Protein AF-A0A1Y4WNM0-F1 (afdb_monomer_lite)

Radius of gyration: 19.03 Å; chains: 1; bounding box: 35×31×51 Å

Foldseek 3Di:
DKDKDQDPCPDPDDPDDPVCCVVQVCPPARIWMWDDDVVDIDIHGPDDDPVRVVVVVVVVVVVLVVVLVVQQVQLVVDDDADPDDQPCVPPDPVSVVVSVVVRGDSRSNSVVVVVVVVVVPD

Sequence (122 aa):
MQFVIYPDLDKPGLTLSPLIKVLSGLVGSEKLICDVQKGCVLLSRDKLSVKEALQMIDLFQEKIDSMMLQLVDASNEIVNTVDVPDPLDHVDRDVLDDLLGCGASPDGLRLLLAMEDEEIEE

pLDDT: mean 84.49, std 13.13, range [36.84, 97.12]

Structure (mmCIF, N/CA/C/O backbone):
data_AF-A0A1Y4WNM0-F1
#
_entry.id   AF-A0A1Y4WNM0-F1
#
loop_
_atom_site.group_PDB
_atom_site.id
_atom_site.type_symbol
_atom_site.label_atom_id
_atom_site.label_alt_id
_atom_site.label_comp_id
_atom_site.label_asym_id
_atom_site.label_entity_id
_atom_site.label_seq_id
_atom_site.pdbx_PDB_ins_code
_atom_site.Cartn_x
_atom_site.Cartn_y
_atom_site.Cartn_z
_atom_site.occupancy
_atom_site.B_iso_or_equiv
_atom_site.auth_seq_id
_atom_site.aut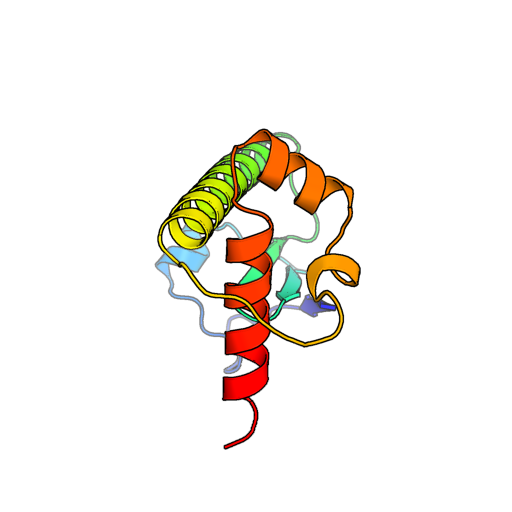h_comp_id
_atom_site.auth_asym_id
_atom_site.auth_atom_id
_atom_site.pdbx_PDB_model_num
ATOM 1 N N . MET A 1 1 ? -4.340 -11.293 4.229 1.00 81.75 1 MET A N 1
ATOM 2 C CA . MET A 1 1 ? -5.122 -12.172 5.139 1.00 81.75 1 MET A CA 1
ATOM 3 C C . MET A 1 1 ? -5.607 -11.356 6.326 1.00 81.75 1 MET A C 1
ATOM 5 O O . MET A 1 1 ? -4.823 -10.568 6.834 1.00 81.75 1 MET A O 1
ATOM 9 N N . GLN A 1 2 ? -6.854 -11.536 6.768 1.00 82.88 2 GLN A N 1
ATOM 10 C CA . GLN A 1 2 ? -7.412 -10.808 7.914 1.00 82.88 2 GLN A CA 1
ATOM 11 C C . GLN A 1 2 ? -7.557 -11.723 9.132 1.00 82.88 2 GLN A C 1
ATOM 13 O O . GLN A 1 2 ? -8.062 -12.841 9.025 1.00 82.88 2 GLN A O 1
ATOM 18 N N . PHE A 1 3 ? -7.163 -11.217 10.296 1.00 80.44 3 PHE A N 1
ATOM 19 C CA . PHE A 1 3 ? -7.274 -11.890 11.581 1.00 80.44 3 PHE A CA 1
ATOM 20 C C . PHE A 1 3 ? -8.020 -11.007 12.577 1.00 80.44 3 PHE A C 1
ATOM 22 O O . PHE A 1 3 ? -7.838 -9.791 12.628 1.00 80.44 3 PHE A O 1
ATOM 29 N N . VAL A 1 4 ? -8.834 -11.638 13.417 1.00 78.69 4 VAL A N 1
ATOM 30 C CA . VAL A 1 4 ? -9.426 -10.987 14.584 1.00 78.69 4 VAL A CA 1
ATOM 31 C C . VAL A 1 4 ? -8.556 -11.302 15.790 1.00 78.69 4 VAL A C 1
ATOM 33 O O . VAL A 1 4 ? -8.358 -12.469 16.125 1.00 78.69 4 VAL A O 1
ATOM 36 N N . ILE A 1 5 ? -8.067 -10.261 16.456 1.00 75.50 5 ILE A N 1
ATOM 37 C CA . ILE A 1 5 ? -7.266 -10.384 17.670 1.00 75.50 5 ILE A CA 1
ATOM 38 C C . ILE A 1 5 ? -8.109 -9.890 18.842 1.00 75.50 5 ILE A C 1
ATOM 40 O O . ILE A 1 5 ? -8.629 -8.778 18.819 1.00 75.50 5 ILE A O 1
ATOM 44 N N . TYR A 1 6 ? -8.225 -10.714 19.877 1.00 69.31 6 TYR A N 1
ATOM 45 C CA . TYR A 1 6 ? -8.755 -10.311 21.178 1.00 69.31 6 TYR A CA 1
ATOM 46 C C . TYR A 1 6 ? -7.551 -10.014 22.067 1.00 69.31 6 TYR A C 1
ATOM 48 O O . TYR A 1 6 ? -6.910 -10.955 22.547 1.00 69.31 6 TYR A O 1
ATOM 56 N N . PRO A 1 7 ? -7.138 -8.742 22.181 1.00 64.81 7 PRO A N 1
ATOM 57 C CA . PRO A 1 7 ? -5.851 -8.422 22.761 1.00 64.81 7 PRO A CA 1
ATOM 58 C C . PRO A 1 7 ? -5.878 -8.640 24.275 1.00 64.81 7 PRO A C 1
ATOM 60 O O . PRO A 1 7 ? -6.535 -7.919 25.018 1.00 64.81 7 PRO A O 1
ATOM 63 N N . ASP A 1 8 ? -5.093 -9.604 24.737 1.00 65.06 8 ASP A N 1
ATOM 64 C CA . ASP A 1 8 ? -4.592 -9.616 26.106 1.00 65.06 8 ASP A CA 1
ATOM 65 C C . ASP A 1 8 ? -3.231 -8.906 26.075 1.00 65.06 8 ASP A C 1
ATOM 67 O O . ASP A 1 8 ? -2.196 -9.535 25.850 1.00 65.06 8 ASP A O 1
ATOM 71 N N . LEU A 1 9 ? -3.241 -7.567 26.173 1.00 56.09 9 LEU A N 1
ATOM 72 C CA . LEU A 1 9 ? -2.044 -6.714 26.024 1.00 56.09 9 LEU A CA 1
ATOM 73 C C . LEU A 1 9 ? -0.963 -6.970 27.092 1.00 56.09 9 LEU A C 1
ATOM 75 O O . LEU A 1 9 ? 0.124 -6.388 26.978 1.00 56.09 9 LEU A O 1
ATOM 79 N N . ASP A 1 10 ? -1.268 -7.824 28.074 1.00 55.09 10 ASP A N 1
ATOM 80 C CA . ASP A 1 10 ? -0.405 -8.260 29.171 1.00 55.09 10 ASP A CA 1
ATOM 81 C C . ASP A 1 10 ? 0.164 -9.681 28.965 1.00 55.09 10 ASP A C 1
ATOM 83 O O . ASP A 1 10 ? 1.041 -10.110 29.720 1.00 55.09 10 ASP A O 1
ATOM 87 N N . LYS A 1 11 ? -0.263 -10.417 27.922 1.00 59.19 11 LYS A N 1
ATOM 88 C CA . LYS A 1 11 ? 0.336 -11.708 27.543 1.00 59.19 11 LYS A CA 1
ATOM 89 C C . LYS A 1 11 ? 1.499 -11.542 26.554 1.00 59.19 11 LYS A C 1
ATOM 91 O O . LYS A 1 11 ? 1.424 -10.735 25.625 1.00 59.19 11 LYS A O 1
ATOM 96 N N . PRO A 1 12 ? 2.569 -12.347 26.687 1.00 49.78 12 PRO A N 1
ATOM 97 C CA . PRO A 1 12 ? 3.694 -12.323 25.760 1.00 49.78 12 PRO A CA 1
ATOM 98 C C . PRO A 1 12 ? 3.265 -12.923 24.413 1.00 49.78 12 PRO A C 1
ATOM 100 O O . PRO A 1 12 ? 3.044 -14.125 24.301 1.00 49.78 12 PRO A O 1
ATOM 103 N N . GLY A 1 13 ? 3.122 -12.079 23.392 1.00 58.34 13 GLY A N 1
ATOM 104 C CA . GLY A 1 13 ? 2.775 -12.513 22.033 1.00 58.34 13 GLY A CA 1
ATOM 105 C C . GLY A 1 13 ? 2.868 -11.398 20.991 1.00 58.34 13 GLY A C 1
ATOM 106 O O . GLY A 1 13 ? 3.384 -11.627 19.903 1.00 58.34 13 GLY A O 1
ATOM 107 N N . LEU A 1 14 ? 2.458 -10.172 21.341 1.00 59.62 14 LEU A N 1
ATOM 108 C CA . LEU A 1 14 ? 2.633 -8.984 20.497 1.00 59.62 14 LEU A CA 1
ATOM 109 C C . LEU A 1 14 ? 2.905 -7.746 21.367 1.00 59.62 14 LEU A C 1
ATOM 111 O O . LEU A 1 14 ? 1.986 -7.097 21.872 1.00 59.62 14 LEU A O 1
ATOM 115 N N . THR A 1 15 ? 4.178 -7.407 21.566 1.00 67.44 15 THR A N 1
ATOM 116 C CA . THR A 1 15 ? 4.559 -6.241 22.375 1.00 67.44 15 THR A CA 1
ATOM 117 C C . THR A 1 15 ? 4.682 -5.009 21.485 1.00 67.44 15 THR A C 1
ATOM 119 O O . THR A 1 15 ? 5.729 -4.751 20.900 1.00 67.44 15 THR A O 1
ATOM 122 N N . LEU A 1 16 ? 3.611 -4.218 21.394 1.00 70.94 16 LEU A N 1
ATOM 123 C CA . LEU A 1 16 ? 3.698 -2.861 20.848 1.00 70.94 16 LEU A CA 1
ATOM 124 C C . LEU A 1 16 ? 4.425 -1.951 21.840 1.00 70.94 16 LEU A C 1
ATOM 126 O O . LEU A 1 16 ? 4.221 -2.066 23.055 1.00 70.94 16 LEU A O 1
ATOM 130 N N . SER A 1 17 ? 5.230 -1.015 21.329 1.00 80.00 17 SER A N 1
ATOM 131 C CA . SER A 1 17 ? 5.859 -0.017 22.194 1.00 80.00 17 SER A CA 1
ATOM 132 C C . SER A 1 17 ? 4.778 0.776 22.950 1.00 80.00 17 SER A C 1
ATOM 134 O O . SER A 1 17 ? 3.704 1.038 22.394 1.00 80.00 17 SER A O 1
ATOM 136 N N . PRO A 1 18 ? 5.023 1.185 24.209 1.00 75.38 18 PRO A N 1
ATOM 137 C CA . PRO A 1 18 ? 4.046 1.957 24.977 1.00 75.38 18 PRO A CA 1
ATOM 138 C C . PRO A 1 18 ? 3.579 3.228 24.254 1.00 75.38 18 PRO A C 1
ATOM 140 O O . PRO A 1 18 ? 2.403 3.573 24.307 1.00 75.38 18 PRO A O 1
ATOM 143 N N . LEU A 1 19 ? 4.482 3.884 23.518 1.00 77.38 19 LEU A N 1
ATOM 144 C CA . LEU A 1 19 ? 4.165 5.071 22.727 1.00 77.38 19 LEU A CA 1
ATOM 145 C C . LEU A 1 19 ? 3.169 4.759 21.601 1.00 77.38 19 LEU A C 1
ATOM 147 O O . LEU A 1 19 ? 2.184 5.476 21.447 1.00 77.38 19 LEU A O 1
ATOM 151 N N . ILE A 1 20 ? 3.384 3.668 20.856 1.00 81.25 20 ILE A N 1
ATOM 152 C CA . ILE A 1 20 ? 2.467 3.243 19.789 1.00 81.25 20 ILE A CA 1
ATOM 153 C C . ILE A 1 20 ? 1.103 2.898 20.380 1.00 81.25 20 ILE A C 1
ATOM 155 O O . ILE A 1 20 ? 0.087 3.316 19.834 1.00 81.25 20 ILE A O 1
ATOM 159 N N . LYS A 1 21 ? 1.060 2.203 21.524 1.00 75.44 21 LYS A N 1
ATOM 160 C CA . LYS A 1 21 ? -0.195 1.877 22.222 1.00 75.44 21 LYS A CA 1
ATOM 161 C C . LYS A 1 21 ? -1.013 3.136 22.547 1.00 75.44 21 LYS A C 1
ATOM 163 O O . LYS A 1 21 ? -2.214 3.158 22.291 1.00 75.44 21 LYS A O 1
ATOM 168 N N . VAL A 1 22 ? -0.364 4.182 23.063 1.00 76.12 22 VAL A N 1
ATOM 169 C CA . VAL A 1 22 ? -1.030 5.451 23.403 1.00 76.12 22 VAL A CA 1
ATOM 170 C C . VAL A 1 22 ? -1.494 6.196 22.150 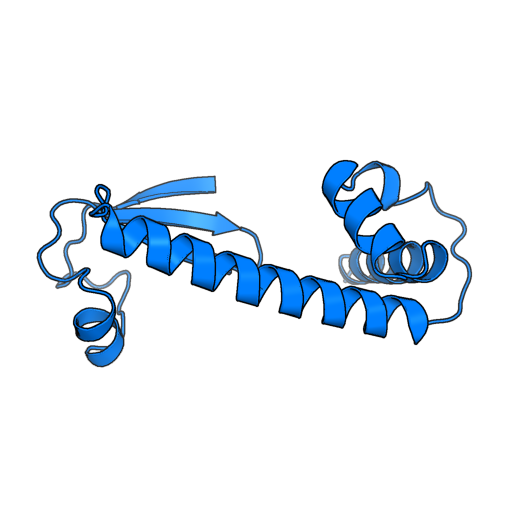1.00 76.12 22 VAL A C 1
ATOM 172 O O . VAL A 1 22 ? -2.653 6.593 22.080 1.00 76.12 22 VAL A O 1
ATOM 175 N N . LEU A 1 23 ? -0.620 6.365 21.154 1.00 82.00 23 LEU A N 1
ATOM 176 C CA . LEU A 1 23 ? -0.932 7.157 19.957 1.00 82.00 23 LEU A CA 1
ATOM 177 C C . LEU A 1 23 ? -1.982 6.500 19.056 1.00 82.00 23 LEU A C 1
ATOM 179 O O . LEU A 1 23 ? -2.795 7.194 18.457 1.00 82.00 23 LEU A O 1
ATOM 183 N N . SER A 1 24 ? -1.977 5.170 18.970 1.00 80.75 24 SER A N 1
ATOM 184 C CA . SER A 1 24 ? -2.909 4.414 18.123 1.00 80.75 24 SER A CA 1
ATOM 185 C C . SER A 1 24 ? -4.315 4.280 18.717 1.00 80.75 24 SER A C 1
ATOM 187 O O . SER A 1 24 ? -5.232 3.839 18.028 1.00 80.75 24 SER A O 1
ATOM 189 N N . GLY A 1 25 ? -4.504 4.615 20.000 1.00 83.75 25 GLY A N 1
ATOM 190 C CA . GLY A 1 25 ? -5.797 4.471 20.675 1.00 83.75 25 GLY A CA 1
ATOM 191 C C . GLY A 1 25 ? -6.298 3.024 20.767 1.00 83.75 25 GLY A C 1
ATOM 192 O O . GLY A 1 25 ? -7.487 2.803 20.982 1.00 83.75 25 GLY A O 1
ATOM 193 N N . LEU A 1 26 ? -5.418 2.030 20.592 1.00 84.31 26 LEU A N 1
ATOM 194 C CA . LEU A 1 26 ? -5.792 0.610 20.621 1.00 84.31 26 LEU A CA 1
ATOM 195 C C . LEU A 1 26 ? -5.940 0.063 22.050 1.00 84.31 26 LEU A C 1
ATOM 197 O O . LEU A 1 26 ? -6.554 -0.987 22.251 1.00 84.31 26 LEU A O 1
ATOM 201 N N . VAL A 1 27 ? -5.396 0.759 23.053 1.00 79.50 27 VAL A N 1
ATOM 202 C CA . VAL A 1 27 ? -5.462 0.352 24.466 1.00 79.50 27 VAL A CA 1
ATOM 203 C C . VAL A 1 27 ? -6.910 0.273 24.945 1.00 79.50 27 VAL A C 1
ATOM 205 O O . VAL A 1 27 ? -7.689 1.197 24.741 1.00 79.50 27 VAL A O 1
ATOM 208 N N . GLY A 1 28 ? -7.256 -0.829 25.615 1.00 75.38 28 GLY A N 1
ATOM 209 C CA . GLY A 1 28 ? -8.600 -1.052 26.157 1.00 75.38 28 GLY A CA 1
ATOM 210 C C . GLY A 1 28 ? -9.636 -1.492 25.120 1.00 75.38 28 GLY A C 1
ATOM 211 O O . GLY A 1 28 ? -10.807 -1.628 25.460 1.00 75.38 28 GLY A O 1
ATOM 212 N N . SER A 1 29 ? -9.228 -1.731 23.871 1.00 80.62 29 SER A N 1
ATOM 213 C CA . SER A 1 29 ? -10.123 -2.268 22.844 1.00 80.62 29 SER A CA 1
ATOM 214 C C . SER A 1 29 ? -10.397 -3.744 23.101 1.00 80.62 29 SER A C 1
ATOM 216 O O . SER A 1 29 ? -9.465 -4.538 23.193 1.00 80.62 29 SER A O 1
ATOM 218 N N . GLU A 1 30 ? -11.671 -4.127 23.153 1.00 79.12 30 GLU A N 1
ATOM 219 C CA . GLU A 1 30 ? -12.077 -5.531 23.319 1.00 79.12 30 GLU A CA 1
ATOM 220 C C . GLU A 1 30 ? -11.690 -6.395 22.111 1.00 79.12 30 GLU A C 1
ATOM 222 O O . GLU A 1 30 ? -11.490 -7.604 22.232 1.00 79.12 30 GLU A O 1
ATOM 227 N N . LYS A 1 31 ? -11.588 -5.769 20.933 1.00 83.81 31 LYS A N 1
ATOM 228 C CA . LYS A 1 31 ? -11.353 -6.437 19.659 1.00 83.81 31 LYS A CA 1
ATOM 229 C C . LYS A 1 31 ? -10.500 -5.571 18.736 1.00 83.81 31 LYS A C 1
ATOM 231 O O . LYS A 1 31 ? -10.760 -4.380 18.564 1.00 83.81 31 LYS A O 1
ATOM 236 N N . LEU A 1 32 ? -9.512 -6.201 18.112 1.00 87.44 32 LEU A N 1
ATOM 237 C CA . LEU A 1 32 ? -8.666 -5.619 17.079 1.00 87.44 32 LEU A CA 1
ATOM 238 C C . LEU A 1 32 ? -8.796 -6.412 15.781 1.00 87.44 32 LEU A C 1
ATOM 240 O O . LEU A 1 32 ? -9.007 -7.628 15.790 1.00 87.44 32 LEU A O 1
ATOM 244 N N . ILE A 1 33 ? -8.642 -5.705 14.670 1.00 88.94 33 ILE A N 1
ATOM 245 C CA . ILE A 1 33 ? -8.547 -6.270 13.329 1.00 88.94 33 ILE A CA 1
ATOM 246 C C . ILE A 1 33 ? -7.099 -6.131 12.877 1.00 88.94 33 ILE A C 1
ATOM 248 O O . ILE A 1 33 ? -6.513 -5.051 12.971 1.00 88.94 33 ILE A O 1
ATOM 252 N N . CYS A 1 34 ? -6.521 -7.248 12.447 1.00 89.00 34 CYS A N 1
ATOM 253 C CA . CYS A 1 34 ? -5.157 -7.336 11.954 1.00 89.00 34 CYS A CA 1
ATOM 254 C C . CYS A 1 34 ? -5.187 -7.825 10.509 1.00 89.00 34 CYS A C 1
ATOM 256 O O . CYS A 1 34 ? -5.458 -9.000 10.252 1.00 89.00 34 CYS A O 1
ATOM 258 N N . ASP A 1 35 ? -4.917 -6.918 9.581 1.00 89.88 35 ASP A N 1
ATOM 259 C CA . ASP A 1 35 ? -4.754 -7.233 8.170 1.00 89.88 35 ASP A CA 1
ATOM 260 C C . ASP A 1 35 ? -3.262 -7.387 7.874 1.00 89.88 35 ASP A C 1
ATOM 262 O O . ASP A 1 35 ? -2.452 -6.509 8.169 1.00 89.88 35 ASP A O 1
ATOM 266 N N . VAL A 1 36 ? -2.891 -8.538 7.322 1.00 87.75 36 VAL A N 1
ATOM 267 C CA . VAL A 1 36 ? -1.499 -8.905 7.053 1.00 87.75 36 VAL A CA 1
ATOM 268 C C . VAL A 1 36 ? -1.323 -9.172 5.567 1.00 87.75 36 VAL A C 1
ATOM 270 O O . VAL A 1 36 ? -2.042 -9.994 4.988 1.00 87.75 36 VAL A O 1
ATOM 273 N N . GLN A 1 37 ? -0.326 -8.519 4.983 1.00 88.94 37 GLN A N 1
ATOM 274 C CA . GLN A 1 37 ? 0.198 -8.767 3.644 1.00 88.94 37 GLN A CA 1
ATOM 275 C C . GLN A 1 37 ? 1.720 -8.951 3.751 1.00 88.94 37 GLN A C 1
ATOM 277 O O . GLN A 1 37 ? 2.334 -8.506 4.723 1.00 88.94 37 GLN A O 1
ATOM 282 N N . LYS A 1 38 ? 2.363 -9.620 2.786 1.00 84.81 38 LYS A N 1
ATOM 283 C CA . LYS A 1 38 ? 3.835 -9.691 2.761 1.00 84.81 38 LYS A CA 1
ATOM 284 C C . LYS A 1 38 ? 4.395 -8.258 2.821 1.00 84.81 38 LYS A C 1
ATOM 286 O O . LYS A 1 38 ? 3.961 -7.401 2.062 1.00 84.81 38 LYS A O 1
ATOM 291 N N . GLY A 1 39 ? 5.282 -7.991 3.781 1.00 84.62 39 GLY A N 1
ATOM 292 C CA . GLY A 1 39 ? 5.875 -6.666 4.005 1.00 84.62 39 GLY A CA 1
ATOM 293 C C . GLY A 1 39 ? 5.030 -5.652 4.795 1.00 84.62 39 GLY A C 1
ATOM 294 O O . GLY A 1 39 ? 5.564 -4.609 5.159 1.00 84.62 39 GLY A O 1
ATOM 295 N N . CYS A 1 40 ? 3.757 -5.928 5.121 1.00 88.62 40 CYS A N 1
ATOM 296 C CA . CYS A 1 40 ? 2.892 -4.961 5.809 1.00 88.62 40 CYS A CA 1
ATOM 297 C C . CYS A 1 40 ? 1.924 -5.608 6.816 1.00 88.62 40 CYS A C 1
ATOM 299 O O . CYS A 1 40 ? 1.284 -6.624 6.545 1.00 88.62 40 CYS A O 1
ATOM 301 N N . VAL A 1 41 ? 1.775 -4.970 7.981 1.00 88.19 41 VAL A N 1
ATOM 302 C CA . VAL A 1 41 ? 0.740 -5.289 8.972 1.00 88.19 41 VAL A CA 1
ATOM 303 C C . VAL A 1 41 ? -0.039 -4.021 9.290 1.00 88.19 41 VAL A C 1
ATOM 305 O O . VAL A 1 41 ? 0.539 -3.030 9.739 1.00 88.19 41 VAL A O 1
ATOM 308 N N . LEU A 1 42 ? -1.356 -4.076 9.118 1.00 90.12 42 LEU A N 1
ATOM 309 C CA . LEU A 1 42 ? -2.285 -3.046 9.554 1.00 90.12 42 LEU A CA 1
ATOM 310 C C . LEU A 1 42 ? -3.042 -3.545 10.783 1.00 90.12 42 LEU A C 1
ATOM 312 O O . LEU A 1 42 ? -3.754 -4.545 10.726 1.00 90.12 42 LEU A O 1
ATOM 316 N N . LEU A 1 43 ? -2.909 -2.822 11.893 1.00 88.19 43 LEU A N 1
ATOM 317 C CA . LEU A 1 43 ? -3.619 -3.112 13.133 1.00 88.19 43 LEU A CA 1
ATOM 318 C C . LEU A 1 43 ? -4.571 -1.964 13.468 1.00 88.19 43 LEU A C 1
ATOM 320 O O . LEU A 1 43 ? -4.147 -0.815 13.588 1.00 88.19 43 LEU A O 1
ATOM 324 N N . SER A 1 44 ? -5.850 -2.279 13.648 1.00 90.38 44 SER A N 1
ATOM 325 C CA . SER A 1 44 ? -6.897 -1.293 13.929 1.00 90.38 44 SER A CA 1
ATOM 326 C C . SER A 1 44 ? -7.931 -1.820 14.928 1.00 90.38 44 SER A C 1
ATOM 328 O O . SER A 1 44 ? -7.969 -3.010 15.245 1.00 90.38 44 SER A O 1
ATOM 330 N N . ARG A 1 45 ? -8.776 -0.927 15.456 1.00 89.94 45 ARG A N 1
ATOM 331 C CA . ARG A 1 45 ? -9.979 -1.322 16.205 1.00 89.94 45 ARG A CA 1
ATOM 332 C C . ARG A 1 45 ? -11.041 -1.842 15.247 1.00 89.94 45 ARG A C 1
ATOM 334 O O . ARG A 1 45 ? -11.123 -1.392 14.110 1.00 89.94 45 ARG A O 1
ATOM 341 N N . ASP A 1 46 ? -11.907 -2.724 15.739 1.00 88.25 46 ASP A N 1
ATOM 342 C CA . ASP A 1 46 ? -13.036 -3.244 14.956 1.00 88.25 46 ASP A CA 1
ATOM 343 C C . ASP A 1 46 ? -14.061 -2.170 14.565 1.00 88.25 46 ASP A C 1
ATOM 345 O O . ASP A 1 46 ? -14.827 -2.357 13.620 1.00 88.25 46 ASP A O 1
ATOM 349 N N . LYS A 1 47 ? -14.076 -1.046 15.288 1.00 89.31 47 LYS A N 1
ATOM 350 C CA . LYS A 1 47 ? -14.926 0.109 15.009 1.00 89.31 47 LYS A CA 1
ATOM 351 C C . LYS A 1 47 ? -14.111 1.390 15.062 1.00 89.31 47 LYS A C 1
ATOM 353 O O . LYS A 1 47 ? -13.597 1.772 16.114 1.00 89.31 47 LYS A O 1
ATOM 358 N N . LEU A 1 48 ? -14.061 2.073 13.926 1.00 90.19 48 LEU A N 1
ATOM 359 C CA . LEU A 1 48 ? -13.546 3.431 13.812 1.00 90.19 48 LEU A CA 1
ATOM 360 C C . LEU A 1 48 ? -14.706 4.424 13.881 1.00 90.19 48 LEU A C 1
ATOM 362 O O . LEU A 1 48 ? -15.794 4.171 13.357 1.00 90.19 48 LEU A O 1
ATOM 366 N N . SER A 1 49 ? -14.478 5.574 14.511 1.00 92.19 49 SER A N 1
ATOM 367 C CA . SER A 1 49 ? -15.371 6.720 14.341 1.00 92.19 49 SER A CA 1
ATOM 368 C C . SER A 1 49 ? -15.257 7.281 12.919 1.00 92.19 49 SER A C 1
ATOM 370 O O . SER A 1 49 ? -14.265 7.062 12.227 1.00 92.19 49 SER A O 1
ATOM 372 N N . VAL A 1 50 ? -16.248 8.071 12.491 1.00 96.06 50 VAL A N 1
ATOM 373 C CA . VAL A 1 50 ? -16.235 8.720 11.164 1.00 96.06 50 VAL A CA 1
ATOM 374 C C . VAL A 1 50 ? -14.963 9.548 10.957 1.00 96.06 50 VAL A C 1
ATOM 376 O O . VAL A 1 50 ? -14.355 9.489 9.895 1.00 96.06 50 VAL A O 1
ATOM 379 N N . LYS A 1 51 ? -14.530 10.292 11.981 1.00 95.50 51 LYS A N 1
ATOM 380 C CA . LYS A 1 51 ? -13.320 11.118 11.901 1.00 95.50 51 LYS A CA 1
ATOM 381 C C . LYS A 1 51 ? -12.063 10.268 11.724 1.00 95.50 51 LYS A C 1
ATOM 383 O O . LYS A 1 51 ? -11.224 10.606 10.901 1.00 95.50 51 LYS A O 1
ATOM 388 N N . GLU A 1 52 ? -11.948 9.175 12.472 1.00 92.50 52 GLU A N 1
ATOM 389 C CA . GLU A 1 52 ? -10.800 8.269 12.371 1.00 92.50 52 GLU A CA 1
ATOM 390 C C . GLU A 1 52 ? -10.773 7.555 11.019 1.00 92.50 52 GLU A C 1
ATOM 392 O O . GLU A 1 52 ? -9.708 7.425 10.431 1.00 92.50 52 GLU A O 1
ATOM 397 N N . ALA A 1 53 ? -11.932 7.155 10.488 1.00 94.38 53 ALA A N 1
ATOM 398 C CA . ALA A 1 53 ? -12.020 6.572 9.154 1.00 94.38 53 ALA A CA 1
ATOM 399 C C . ALA A 1 53 ? -11.535 7.552 8.071 1.00 94.38 53 ALA A C 1
ATOM 401 O O . ALA A 1 53 ? -10.739 7.163 7.225 1.00 94.38 53 ALA A O 1
ATOM 402 N N . LEU A 1 54 ? -11.948 8.825 8.132 1.00 96.75 54 LEU A N 1
ATOM 403 C CA . LEU A 1 54 ? -11.468 9.857 7.203 1.00 96.75 54 LEU A CA 1
ATOM 404 C C . LEU A 1 54 ? -9.952 10.071 7.319 1.00 96.75 54 LEU A C 1
ATOM 406 O O . LEU A 1 54 ? -9.260 10.068 6.312 1.00 96.75 54 LEU A O 1
ATOM 410 N N . GLN A 1 55 ? -9.422 10.164 8.541 1.00 94.12 55 GLN A N 1
ATOM 411 C CA . GLN A 1 55 ? -7.978 10.313 8.763 1.00 94.12 55 GLN A CA 1
ATOM 412 C C . GLN A 1 55 ? -7.171 9.111 8.255 1.00 94.12 55 GLN A C 1
ATOM 414 O O . GLN A 1 55 ? -6.061 9.279 7.759 1.00 94.12 55 GLN A O 1
ATOM 419 N N . MET A 1 56 ? -7.716 7.898 8.379 1.00 93.06 56 MET A N 1
ATOM 420 C CA . MET A 1 56 ? -7.091 6.692 7.836 1.00 93.06 56 MET A CA 1
ATOM 421 C C . MET A 1 56 ? -7.110 6.684 6.306 1.00 93.06 56 MET A C 1
ATOM 423 O O . MET A 1 56 ? -6.127 6.260 5.708 1.00 93.06 56 MET A O 1
ATOM 427 N N . ILE A 1 57 ? -8.186 7.168 5.676 1.00 96.06 57 ILE A N 1
ATOM 428 C CA . ILE A 1 57 ? -8.254 7.320 4.215 1.00 96.06 57 ILE A CA 1
ATOM 429 C C . ILE A 1 57 ? -7.172 8.291 3.736 1.00 96.06 57 ILE A C 1
ATOM 431 O O . ILE A 1 57 ? -6.399 7.917 2.859 1.00 96.06 57 ILE A O 1
ATOM 435 N N . ASP A 1 58 ? -7.065 9.474 4.351 1.00 96.62 58 ASP A N 1
ATOM 436 C CA . ASP A 1 58 ? -6.043 10.469 3.994 1.00 96.62 58 ASP A CA 1
ATOM 437 C C . ASP A 1 58 ? -4.627 9.880 4.131 1.00 96.62 58 ASP A C 1
ATOM 439 O O . ASP A 1 58 ? -3.797 10.003 3.230 1.00 96.62 58 ASP A O 1
ATOM 443 N N . LEU A 1 59 ? -4.364 9.171 5.238 1.00 94.38 59 LEU A N 1
ATOM 444 C CA . LEU A 1 59 ? -3.083 8.501 5.466 1.00 94.38 59 LEU A CA 1
ATOM 445 C C . LEU A 1 59 ? -2.793 7.440 4.397 1.00 94.38 59 LEU A C 1
ATOM 447 O O . LEU A 1 59 ? -1.663 7.343 3.922 1.00 94.38 59 LEU A O 1
ATOM 451 N N . PHE A 1 60 ? -3.780 6.617 4.038 1.00 95.25 60 PHE A N 1
ATOM 452 C CA . PHE A 1 60 ? -3.586 5.584 3.024 1.00 95.25 60 PHE A CA 1
ATOM 453 C C . PHE A 1 60 ? -3.340 6.176 1.645 1.00 95.25 60 PHE A C 1
ATOM 455 O O . PHE A 1 60 ? -2.465 5.672 0.951 1.00 95.25 60 PHE A O 1
ATOM 462 N N . GLN A 1 61 ? -4.035 7.250 1.276 1.00 95.88 61 GLN A N 1
ATOM 463 C CA . GLN A 1 61 ? -3.791 7.947 0.014 1.00 95.88 61 GLN A CA 1
ATOM 464 C C . GLN A 1 61 ? -2.357 8.479 -0.056 1.00 95.88 61 GLN A C 1
ATOM 466 O O . GLN A 1 61 ? -1.651 8.169 -1.007 1.00 95.88 61 GLN A O 1
ATOM 471 N N . GLU A 1 62 ? -1.866 9.140 0.998 1.00 96.69 62 GLU A N 1
ATOM 472 C CA . GLU A 1 62 ? -0.472 9.611 1.050 1.00 96.69 62 GLU A CA 1
ATOM 473 C C . GLU A 1 62 ? 0.537 8.456 0.899 1.00 96.69 62 GLU A C 1
ATOM 475 O O . GLU A 1 62 ? 1.563 8.578 0.223 1.00 96.69 62 GLU A O 1
ATOM 480 N N . LYS A 1 63 ? 0.261 7.306 1.528 1.00 95.25 63 LYS A N 1
ATOM 481 C CA . LYS A 1 63 ? 1.125 6.124 1.407 1.00 95.25 63 LYS A CA 1
ATOM 482 C C . LYS A 1 63 ? 1.055 5.485 0.029 1.00 95.25 63 LYS A C 1
ATOM 484 O O . LYS A 1 63 ? 2.100 5.060 -0.458 1.00 95.25 63 LYS A O 1
ATOM 489 N N . ILE A 1 64 ? -0.124 5.432 -0.584 1.00 94.56 64 ILE A N 1
ATOM 490 C CA . ILE A 1 64 ? -0.297 4.966 -1.961 1.00 94.56 64 ILE A CA 1
ATOM 491 C C . ILE A 1 64 ? 0.508 5.866 -2.894 1.00 94.56 64 ILE A C 1
ATOM 493 O O . ILE A 1 64 ? 1.380 5.351 -3.583 1.00 94.56 64 ILE A O 1
ATOM 497 N N . ASP A 1 65 ? 0.329 7.186 -2.830 1.00 95.12 65 ASP A N 1
ATOM 498 C CA . ASP A 1 65 ? 1.055 8.142 -3.675 1.00 95.12 65 ASP A CA 1
ATOM 499 C C . ASP A 1 65 ? 2.577 7.978 -3.543 1.00 95.12 65 ASP A C 1
ATOM 501 O O . ASP A 1 65 ? 3.304 7.936 -4.536 1.00 95.12 65 ASP A O 1
ATOM 505 N N . SER A 1 66 ? 3.071 7.813 -2.311 1.00 95.94 66 SER A N 1
ATOM 506 C CA . SER A 1 66 ? 4.495 7.571 -2.066 1.00 95.94 66 SER A CA 1
ATOM 507 C C . SER A 1 66 ? 4.987 6.241 -2.643 1.00 95.94 66 SER A C 1
ATOM 509 O O . SER A 1 66 ? 6.124 6.187 -3.108 1.00 95.94 66 SER A O 1
ATOM 511 N N . MET A 1 67 ? 4.198 5.167 -2.561 1.00 95.62 67 MET A N 1
ATOM 512 C CA . MET A 1 67 ? 4.570 3.864 -3.128 1.00 95.62 67 MET A CA 1
ATOM 513 C C . MET A 1 67 ? 4.540 3.904 -4.658 1.00 95.62 67 MET A C 1
ATOM 515 O O . MET A 1 67 ? 5.467 3.407 -5.292 1.00 95.62 67 MET A O 1
ATOM 519 N N . MET A 1 68 ? 3.529 4.556 -5.239 1.00 96.19 68 MET A N 1
ATOM 520 C CA . MET A 1 68 ? 3.413 4.769 -6.682 1.00 96.19 68 MET A CA 1
ATOM 521 C C . MET A 1 68 ? 4.633 5.513 -7.217 1.00 96.19 68 MET A C 1
ATOM 523 O O . MET A 1 68 ? 5.249 5.055 -8.173 1.00 96.19 68 MET A O 1
ATOM 527 N N . LEU A 1 69 ? 5.038 6.609 -6.566 1.00 96.50 69 LEU A N 1
ATOM 528 C CA . LEU A 1 69 ? 6.212 7.375 -6.985 1.00 96.50 69 LEU A CA 1
ATOM 529 C C . LEU A 1 69 ? 7.496 6.537 -6.937 1.00 96.50 69 LEU A C 1
ATOM 531 O O . LEU A 1 69 ? 8.256 6.535 -7.897 1.00 96.50 69 LEU A O 1
ATOM 535 N N . GLN A 1 70 ? 7.712 5.779 -5.857 1.00 95.88 70 GLN A N 1
ATOM 53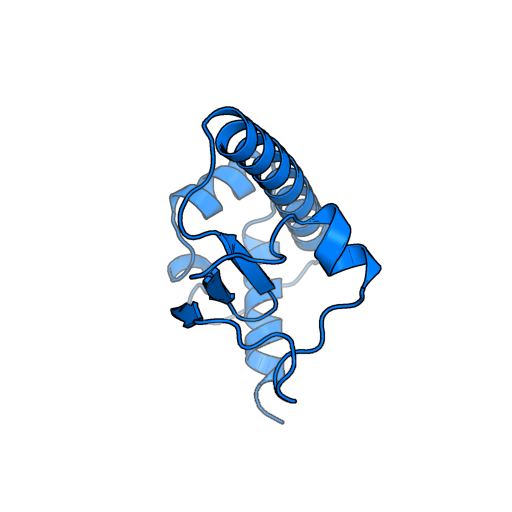6 C CA . GLN A 1 70 ? 8.888 4.910 -5.736 1.00 95.88 70 GLN A CA 1
ATOM 537 C C . GLN A 1 70 ? 8.929 3.836 -6.828 1.00 95.88 70 GLN A C 1
ATOM 539 O O . GLN A 1 70 ? 9.995 3.569 -7.376 1.00 95.88 70 GLN A O 1
ATOM 544 N N . LEU A 1 71 ? 7.781 3.239 -7.165 1.00 96.00 71 LEU A N 1
ATOM 545 C CA . LEU A 1 71 ? 7.680 2.256 -8.245 1.00 96.00 71 LEU A CA 1
ATOM 546 C C . LEU A 1 71 ? 7.907 2.890 -9.620 1.00 96.00 71 LEU A C 1
ATOM 548 O O . LEU A 1 71 ? 8.609 2.311 -10.447 1.00 96.00 71 LEU A O 1
ATOM 552 N N . VAL A 1 72 ? 7.354 4.082 -9.862 1.00 96.81 72 VAL A N 1
ATOM 553 C CA . VAL A 1 72 ? 7.578 4.842 -11.100 1.00 96.81 72 VAL A CA 1
ATOM 554 C C . VAL A 1 72 ? 9.064 5.147 -11.266 1.00 96.81 72 VAL A C 1
ATOM 556 O O . VAL A 1 72 ? 9.624 4.836 -12.318 1.00 96.81 72 VAL A O 1
ATOM 559 N N . ASP A 1 73 ? 9.712 5.688 -10.236 1.00 96.38 73 ASP A N 1
ATOM 560 C CA . ASP A 1 73 ? 11.139 6.011 -10.265 1.00 96.38 73 ASP A CA 1
ATOM 561 C C . ASP A 1 73 ? 11.975 4.745 -10.512 1.00 96.38 73 ASP A C 1
ATOM 563 O O . ASP A 1 73 ? 12.728 4.685 -11.485 1.00 96.38 73 ASP A O 1
ATOM 567 N N . ALA A 1 74 ? 11.758 3.686 -9.723 1.00 95.44 74 ALA A N 1
ATOM 568 C CA . ALA A 1 74 ? 12.485 2.424 -9.868 1.00 95.44 74 ALA A CA 1
ATOM 569 C C . ALA A 1 74 ? 12.302 1.794 -11.259 1.00 95.44 74 ALA A C 1
ATOM 571 O O . ALA A 1 74 ? 13.266 1.320 -11.862 1.00 95.44 74 ALA A O 1
ATOM 572 N N . SER A 1 75 ? 11.079 1.823 -11.803 1.00 95.19 75 SER A N 1
ATOM 573 C CA . SER A 1 75 ? 10.795 1.287 -13.140 1.00 95.19 75 SER A CA 1
ATOM 574 C C . SER A 1 75 ? 11.521 2.059 -14.245 1.00 95.19 75 SER A C 1
ATOM 576 O O . SER A 1 75 ? 11.894 1.482 -15.261 1.00 95.19 75 SER A O 1
ATOM 578 N N . ASN A 1 76 ? 11.744 3.360 -14.067 1.00 94.56 76 ASN A N 1
ATOM 579 C CA . ASN A 1 76 ? 12.398 4.196 -15.071 1.00 94.56 76 ASN A CA 1
ATOM 580 C C . ASN A 1 76 ? 13.932 4.170 -14.972 1.00 94.56 76 ASN A C 1
ATOM 582 O O . ASN A 1 76 ? 14.608 4.507 -15.945 1.00 94.56 76 ASN A O 1
ATOM 586 N N . GLU A 1 77 ? 14.493 3.778 -13.827 1.00 93.38 77 GLU A N 1
ATOM 587 C CA . GLU A 1 77 ? 15.944 3.665 -13.635 1.00 93.38 77 GLU A CA 1
ATOM 588 C C . GLU A 1 77 ? 16.537 2.390 -14.246 1.00 93.38 77 GLU A C 1
ATOM 590 O O . GLU A 1 77 ? 17.717 2.360 -14.610 1.00 93.38 77 GLU A O 1
ATOM 595 N N . ILE A 1 78 ? 15.733 1.336 -14.370 1.00 85.69 78 ILE A N 1
ATOM 596 C CA . ILE A 1 78 ? 16.203 0.028 -14.806 1.00 85.69 78 ILE A CA 1
ATOM 597 C C . ILE A 1 78 ? 16.022 -0.167 -16.318 1.00 85.69 78 ILE A C 1
ATOM 599 O O . ILE A 1 78 ? 14.983 0.148 -16.895 1.00 85.69 78 ILE A O 1
ATOM 603 N N . VAL A 1 79 ? 17.054 -0.696 -16.985 1.00 74.69 79 VAL A N 1
ATOM 604 C CA . VAL A 1 79 ? 17.038 -0.951 -18.433 1.00 74.69 79 VAL A CA 1
ATOM 605 C C . VAL A 1 79 ? 17.566 -2.350 -18.710 1.00 74.69 79 VAL A C 1
ATOM 607 O O . VAL A 1 79 ? 18.773 -2.586 -18.684 1.00 74.69 79 VAL A O 1
ATOM 610 N N . ASN A 1 80 ? 16.656 -3.276 -18.995 1.00 72.44 80 ASN A N 1
ATOM 611 C CA . ASN A 1 80 ? 16.963 -4.583 -19.566 1.00 72.44 80 ASN A CA 1
ATOM 612 C C . ASN A 1 80 ? 15.692 -5.196 -20.176 1.00 72.44 80 ASN A C 1
ATOM 614 O O . ASN A 1 80 ? 14.598 -4.659 -20.016 1.00 72.44 80 ASN A O 1
ATOM 618 N N . THR A 1 81 ? 15.836 -6.322 -20.868 1.00 65.81 81 THR A N 1
ATOM 619 C CA . THR A 1 81 ? 14.721 -7.093 -21.428 1.00 65.81 81 THR A CA 1
ATOM 620 C C . THR A 1 81 ? 14.694 -8.484 -20.817 1.00 65.81 81 THR A C 1
ATOM 622 O O . THR A 1 81 ? 15.744 -9.120 -20.722 1.00 65.81 81 THR A O 1
ATOM 625 N N . VAL A 1 82 ? 13.507 -8.970 -20.466 1.00 65.44 82 VAL A N 1
ATOM 626 C CA . VAL A 1 82 ? 13.305 -10.317 -19.917 1.00 65.44 82 VAL A CA 1
ATOM 627 C C . VAL A 1 82 ? 12.552 -11.175 -20.934 1.00 65.44 82 VAL A C 1
ATOM 629 O O . VAL A 1 82 ? 11.612 -10.694 -21.561 1.00 65.44 82 VAL A O 1
ATOM 632 N N . ASP A 1 83 ? 12.966 -12.433 -21.096 1.00 68.00 83 ASP A N 1
ATOM 633 C CA . ASP A 1 83 ? 12.343 -13.422 -21.992 1.00 68.00 83 ASP A CA 1
ATOM 634 C C . ASP A 1 83 ? 11.546 -14.462 -21.178 1.00 68.00 83 ASP A C 1
ATOM 636 O O . ASP A 1 83 ? 11.824 -15.660 -21.197 1.00 68.00 83 ASP A O 1
ATOM 640 N N . VAL A 1 84 ? 10.591 -13.979 -20.378 1.00 73.00 84 VAL A N 1
ATOM 641 C CA . VAL A 1 84 ? 9.678 -14.785 -19.541 1.00 73.00 84 VAL A CA 1
ATOM 642 C C . VAL A 1 84 ? 8.221 -14.393 -19.828 1.00 73.00 84 VAL A C 1
ATOM 644 O O . VAL A 1 84 ? 7.994 -13.335 -20.424 1.00 73.00 84 VAL A O 1
ATOM 647 N N . PRO A 1 85 ? 7.217 -15.219 -19.455 1.00 79.38 85 PRO A N 1
ATOM 648 C CA . PRO A 1 85 ? 5.810 -14.819 -19.524 1.00 79.38 85 PRO A CA 1
ATOM 649 C C . PRO A 1 85 ? 5.594 -13.467 -18.840 1.00 79.38 85 PRO A C 1
ATOM 651 O O . PRO A 1 85 ? 6.196 -13.232 -17.799 1.00 79.38 85 PRO A O 1
ATOM 654 N N . ASP A 1 86 ? 4.767 -12.593 -19.425 1.00 85.19 86 ASP A N 1
ATOM 655 C CA . ASP A 1 86 ? 4.636 -11.205 -18.964 1.00 85.19 86 ASP A CA 1
ATOM 656 C C . ASP A 1 86 ? 4.178 -11.163 -17.491 1.00 85.19 86 ASP A C 1
ATOM 658 O O . ASP A 1 86 ? 3.019 -11.478 -17.205 1.00 85.19 86 ASP A O 1
ATOM 662 N N . PRO A 1 87 ? 5.050 -10.776 -16.538 1.00 87.38 87 PRO A N 1
ATOM 663 C CA . PRO A 1 87 ? 4.712 -10.814 -15.117 1.00 87.38 87 PRO A CA 1
ATOM 664 C C . PRO A 1 87 ? 3.611 -9.806 -14.755 1.00 87.38 87 PRO A C 1
ATOM 666 O O . PRO A 1 87 ? 2.962 -9.941 -13.715 1.00 87.38 87 PRO A O 1
ATOM 669 N N . LEU A 1 88 ? 3.345 -8.820 -15.621 1.00 91.31 88 LEU A N 1
ATOM 670 C CA . LEU A 1 88 ? 2.269 -7.853 -15.417 1.00 91.31 88 LEU A CA 1
ATOM 671 C C . LEU A 1 88 ? 0.870 -8.466 -15.559 1.00 91.31 88 LEU A C 1
ATOM 673 O O . LEU A 1 88 ? -0.084 -7.880 -15.051 1.00 91.31 88 LEU A O 1
ATOM 677 N N . ASP A 1 89 ? 0.732 -9.657 -16.155 1.00 88.88 89 ASP A N 1
ATOM 678 C CA . ASP A 1 89 ? -0.558 -10.359 -16.257 1.00 88.88 89 ASP A CA 1
ATOM 679 C C . ASP A 1 89 ? -1.149 -10.734 -14.883 1.00 88.88 89 ASP A C 1
ATOM 681 O O . ASP A 1 89 ? -2.349 -10.998 -14.762 1.00 88.88 89 ASP A O 1
ATOM 685 N N . HIS A 1 90 ? -0.320 -10.771 -13.835 1.00 88.44 90 HIS A N 1
ATOM 686 C CA . HIS A 1 90 ? -0.738 -11.062 -12.461 1.00 88.44 90 HIS A CA 1
ATOM 687 C C . HIS A 1 90 ? -1.003 -9.811 -11.616 1.00 88.44 90 HIS A C 1
ATOM 689 O O . HIS A 1 90 ? -1.489 -9.930 -10.487 1.00 88.44 90 HIS A O 1
ATOM 695 N N . VAL A 1 91 ? -0.700 -8.626 -12.146 1.00 91.31 91 VAL A N 1
ATOM 696 C CA . VAL A 1 91 ? -0.937 -7.351 -11.468 1.00 91.31 91 VAL A CA 1
ATOM 697 C C . VAL A 1 91 ? -2.385 -6.923 -11.700 1.00 91.31 91 VAL A C 1
ATOM 699 O O . VAL A 1 91 ? -2.943 -7.102 -12.783 1.00 91.31 91 VAL A O 1
ATOM 702 N N . ASP A 1 92 ? -3.018 -6.371 -10.663 1.00 94.94 92 ASP A N 1
ATOM 703 C CA . ASP A 1 92 ? -4.357 -5.805 -10.798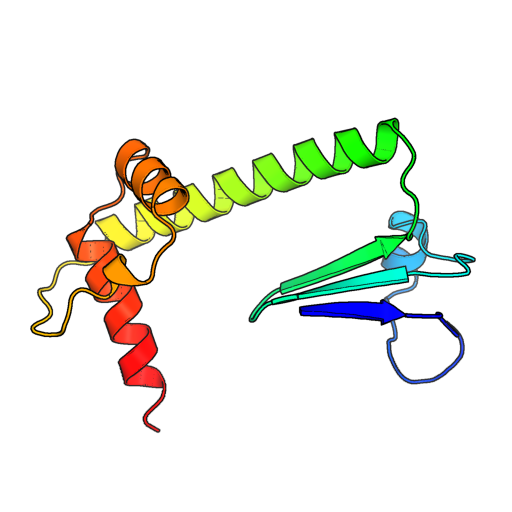 1.00 94.94 92 ASP A CA 1
ATOM 704 C C . ASP A 1 92 ? -4.365 -4.704 -11.868 1.00 94.94 92 ASP A C 1
ATOM 706 O O . ASP A 1 92 ? -3.490 -3.835 -11.889 1.00 94.94 92 ASP A O 1
ATOM 710 N N . ARG A 1 93 ? -5.348 -4.758 -12.773 1.00 94.06 93 ARG A N 1
ATOM 711 C CA . ARG A 1 93 ? -5.386 -3.875 -13.940 1.00 94.06 93 ARG A CA 1
ATOM 712 C C . ARG A 1 93 ? -5.506 -2.411 -13.546 1.00 94.06 93 ARG A C 1
ATOM 714 O O . ARG A 1 93 ? -4.835 -1.595 -14.162 1.00 94.06 93 ARG A O 1
ATOM 721 N N . ASP A 1 94 ? -6.332 -2.088 -12.557 1.00 95.88 94 ASP A N 1
ATOM 722 C CA . ASP A 1 94 ? -6.575 -0.694 -12.190 1.00 95.88 94 ASP A CA 1
ATOM 723 C C . ASP A 1 94 ? -5.300 -0.098 -11.570 1.00 95.88 94 ASP A C 1
ATOM 725 O O . ASP A 1 94 ? -4.891 1.007 -11.915 1.00 95.88 94 ASP A O 1
ATOM 729 N N . VAL A 1 95 ? -4.596 -0.884 -10.745 1.00 95.38 95 VAL A N 1
ATOM 730 C CA . VAL A 1 95 ? -3.293 -0.489 -10.180 1.00 95.38 95 VAL A CA 1
ATOM 731 C C . VAL A 1 95 ? -2.239 -0.300 -11.273 1.00 95.38 95 VAL A C 1
ATOM 733 O O . VAL A 1 95 ? -1.464 0.658 -11.230 1.00 95.38 95 VAL A O 1
ATOM 736 N N . LEU A 1 96 ? -2.192 -1.206 -12.254 1.00 96.38 96 LEU A N 1
ATOM 737 C CA . LEU A 1 96 ? -1.258 -1.095 -13.371 1.00 96.38 96 LEU A CA 1
ATOM 738 C C . LEU A 1 96 ? -1.571 0.131 -14.236 1.00 96.38 96 LEU A C 1
ATOM 740 O O . LEU A 1 96 ? -0.661 0.894 -14.553 1.00 96.38 96 LEU A O 1
ATOM 744 N N . ASP A 1 97 ? -2.837 0.349 -14.585 1.00 96.69 97 ASP A N 1
ATOM 745 C CA . ASP A 1 97 ? -3.272 1.498 -15.381 1.00 96.69 97 ASP A CA 1
ATOM 746 C C . ASP A 1 97 ? -2.939 2.821 -14.672 1.00 96.69 97 ASP A C 1
ATOM 748 O O . ASP A 1 97 ? -2.443 3.749 -15.318 1.00 96.69 97 ASP A O 1
ATOM 752 N N . ASP A 1 98 ? -3.112 2.891 -13.349 1.00 96.44 98 ASP A N 1
ATOM 753 C CA . ASP A 1 98 ? -2.713 4.051 -12.549 1.00 96.44 98 ASP A CA 1
ATOM 754 C C . ASP A 1 98 ? -1.189 4.266 -12.580 1.00 96.44 98 ASP A C 1
ATOM 756 O O . ASP A 1 98 ? -0.728 5.389 -12.795 1.00 96.44 98 ASP A O 1
ATOM 760 N N . LEU A 1 99 ? -0.379 3.205 -12.439 1.00 97.12 99 LEU A N 1
ATOM 761 C CA . LEU A 1 99 ? 1.090 3.297 -12.502 1.00 97.12 99 LEU A CA 1
ATOM 762 C C . LEU A 1 99 ? 1.562 3.806 -13.866 1.00 97.12 99 LEU A C 1
ATOM 764 O O . LEU A 1 99 ? 2.413 4.697 -13.946 1.00 97.12 99 LEU A O 1
ATOM 768 N N . LEU A 1 100 ? 0.989 3.267 -14.942 1.00 96.31 100 LEU A N 1
ATOM 769 C CA . LEU A 1 100 ? 1.285 3.698 -16.306 1.00 96.31 100 LEU A CA 1
ATOM 770 C C . LEU A 1 100 ? 0.814 5.137 -16.548 1.00 96.31 100 LEU A C 1
ATOM 772 O O . LEU A 1 100 ? 1.534 5.927 -17.162 1.00 96.31 100 LEU A O 1
ATOM 776 N N . GLY A 1 101 ? -0.352 5.507 -16.012 1.00 96.50 101 GLY A N 1
ATOM 777 C CA . GLY A 1 101 ? -0.861 6.879 -16.012 1.00 96.50 101 GLY A CA 1
ATOM 778 C C . GLY A 1 101 ? 0.053 7.859 -15.269 1.00 96.50 101 GLY A C 1
ATOM 779 O O . GLY A 1 101 ? 0.174 9.016 -15.677 1.00 96.50 101 GLY A O 1
ATOM 780 N N . CYS A 1 102 ? 0.754 7.387 -14.235 1.00 95.62 102 CYS A N 1
ATOM 781 C CA . CYS A 1 102 ? 1.779 8.129 -13.499 1.00 95.62 102 CYS A CA 1
ATOM 782 C C . CYS A 1 102 ? 3.164 8.131 -14.174 1.00 95.62 102 CYS A C 1
ATOM 784 O O . CYS A 1 102 ? 4.074 8.792 -13.674 1.00 95.62 102 CYS A O 1
ATOM 786 N N . GLY A 1 103 ? 3.333 7.451 -15.314 1.00 96.06 103 GLY A N 1
ATOM 787 C CA . GLY A 1 103 ? 4.580 7.439 -16.085 1.00 96.06 103 GLY A CA 1
ATOM 788 C C . GLY A 1 103 ? 5.554 6.317 -15.723 1.00 96.06 103 GLY A C 1
ATOM 789 O O . GLY A 1 103 ? 6.742 6.433 -16.028 1.00 96.06 103 GLY A O 1
ATOM 790 N N . ALA A 1 104 ? 5.087 5.243 -15.081 1.00 96.81 104 ALA A N 1
ATOM 791 C CA . ALA A 1 104 ? 5.901 4.046 -14.894 1.00 96.81 104 ALA A CA 1
ATOM 792 C C . ALA A 1 104 ? 6.279 3.422 -16.247 1.00 96.81 104 ALA A C 1
ATOM 794 O O . ALA A 1 104 ? 5.477 3.396 -17.185 1.00 96.81 104 ALA A O 1
ATOM 795 N N . SER A 1 105 ? 7.493 2.880 -16.334 1.00 95.12 105 SER A N 1
ATOM 796 C CA . SER A 1 105 ? 7.943 2.109 -17.492 1.00 95.12 105 SER A CA 1
ATOM 797 C C . SER A 1 105 ? 7.363 0.691 -17.426 1.00 95.12 105 SER A C 1
ATOM 799 O O . SER A 1 105 ? 7.700 -0.041 -16.492 1.00 95.12 105 SER A O 1
ATOM 801 N N . PRO A 1 106 ? 6.545 0.248 -18.404 1.00 93.06 106 PRO A N 1
ATOM 802 C CA . PRO A 1 106 ? 6.035 -1.123 -18.425 1.00 93.06 106 PRO A CA 1
ATOM 803 C C . PRO A 1 106 ? 7.166 -2.157 -18.425 1.00 93.06 106 PRO A C 1
ATOM 805 O O . PRO A 1 106 ? 7.126 -3.127 -17.675 1.00 93.06 106 PRO A O 1
ATOM 808 N N . ASP A 1 107 ? 8.202 -1.928 -19.235 1.00 91.38 107 ASP A N 1
ATOM 809 C CA . ASP A 1 107 ? 9.343 -2.843 -19.342 1.00 91.38 107 ASP A CA 1
ATOM 810 C C . ASP A 1 107 ? 10.188 -2.842 -18.065 1.00 91.38 107 ASP A C 1
ATOM 812 O O . ASP A 1 107 ? 10.674 -3.888 -17.639 1.00 91.38 107 ASP A O 1
ATOM 816 N N . GLY A 1 108 ? 10.298 -1.687 -17.405 1.00 93.50 108 GLY A N 1
ATOM 817 C CA . GLY A 1 108 ? 10.962 -1.577 -16.112 1.00 93.50 108 GLY A CA 1
ATOM 818 C C . GLY A 1 108 ? 10.236 -2.328 -15.001 1.00 93.50 108 GLY A C 1
ATOM 819 O O . GLY A 1 108 ? 10.868 -3.061 -14.246 1.00 93.50 108 GLY A O 1
ATOM 820 N N . LEU A 1 109 ? 8.904 -2.210 -14.933 1.00 93.81 109 LEU A N 1
ATOM 821 C CA . LEU A 1 109 ? 8.087 -2.971 -13.981 1.00 93.81 109 LEU A CA 1
ATOM 822 C C . LEU A 1 109 ? 8.204 -4.482 -14.215 1.00 93.81 109 LEU A C 1
ATOM 824 O O . LEU A 1 109 ? 8.343 -5.234 -13.252 1.00 93.81 109 LEU A O 1
ATOM 828 N N . ARG A 1 110 ? 8.202 -4.929 -15.482 1.00 92.19 110 ARG A N 1
ATOM 829 C CA . ARG A 1 110 ? 8.418 -6.346 -15.821 1.00 92.19 110 ARG A CA 1
ATOM 830 C C 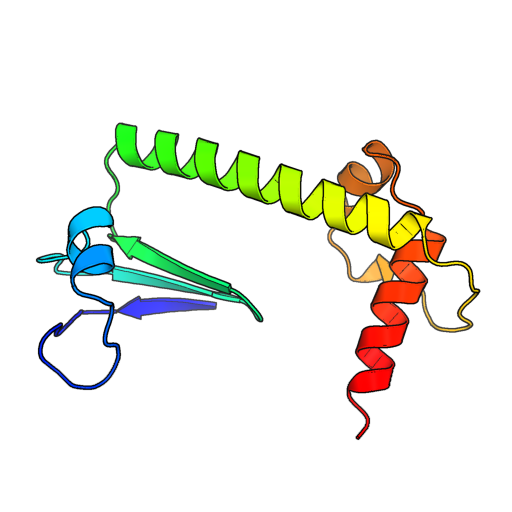. ARG A 1 110 ? 9.742 -6.862 -15.288 1.00 92.19 110 ARG A C 1
ATOM 832 O O . ARG A 1 110 ? 9.797 -7.949 -14.725 1.00 92.19 110 ARG A O 1
ATOM 839 N N . LEU A 1 111 ? 10.798 -6.080 -15.476 1.00 90.50 111 LEU A N 1
ATOM 840 C CA . LEU A 1 111 ? 12.132 -6.460 -15.048 1.00 90.50 111 LEU A CA 1
ATOM 841 C C . LEU A 1 111 ? 12.257 -6.508 -13.524 1.00 90.50 111 LEU A C 1
ATOM 843 O O . LEU A 1 111 ? 12.802 -7.476 -13.009 1.00 90.50 111 LEU A O 1
ATOM 847 N N . LEU A 1 112 ? 11.715 -5.513 -12.813 1.00 91.75 112 LEU A N 1
ATOM 848 C CA . LEU A 1 112 ? 11.695 -5.511 -11.347 1.00 91.75 112 LEU A CA 1
ATOM 849 C C . LEU A 1 112 ? 11.001 -6.763 -10.798 1.00 91.75 112 LEU A C 1
ATOM 851 O O . LEU A 1 112 ? 11.554 -7.434 -9.933 1.00 91.75 112 LEU A O 1
ATOM 855 N N . LEU A 1 113 ? 9.835 -7.115 -11.347 1.00 90.75 113 LEU A N 1
ATOM 856 C CA . LEU A 1 113 ? 9.101 -8.310 -10.928 1.00 90.75 113 LEU A CA 1
ATOM 857 C C . LEU A 1 113 ? 9.858 -9.603 -11.251 1.00 90.75 113 LEU A C 1
ATOM 859 O O . LEU A 1 113 ? 9.947 -10.483 -10.402 1.00 90.75 113 LEU A O 1
ATOM 863 N N . ALA A 1 114 ? 10.448 -9.709 -12.444 1.00 86.88 114 ALA A N 1
ATOM 864 C CA . ALA A 1 114 ? 11.221 -10.890 -12.825 1.00 86.88 114 ALA A CA 1
ATOM 865 C C . ALA A 1 114 ? 12.448 -11.111 -11.921 1.00 86.88 114 ALA A C 1
ATOM 867 O O . ALA A 1 114 ? 12.773 -12.249 -11.597 1.00 86.88 114 ALA A O 1
ATOM 868 N N . MET A 1 115 ? 13.107 -10.033 -11.481 1.00 84.88 115 MET A N 1
ATOM 869 C CA . MET A 1 115 ? 14.251 -10.119 -10.567 1.00 84.88 115 MET A CA 1
ATOM 870 C C . MET A 1 115 ? 13.860 -10.637 -9.177 1.00 84.88 115 MET A C 1
ATOM 872 O O . MET A 1 115 ? 14.632 -11.371 -8.566 1.00 84.88 115 MET A O 1
ATOM 876 N N . GLU A 1 116 ? 12.669 -10.292 -8.680 1.00 83.19 116 GLU A N 1
ATOM 877 C CA . GLU A 1 116 ? 12.182 -10.800 -7.391 1.00 83.19 116 GLU A CA 1
ATOM 878 C C . GLU A 1 116 ? 11.876 -12.305 -7.430 1.00 83.19 116 GLU A C 1
ATOM 880 O O . GLU A 1 116 ? 12.040 -12.983 -6.415 1.00 83.19 116 GLU A O 1
ATOM 885 N N . ASP A 1 117 ? 11.457 -12.834 -8.583 1.00 69.56 117 ASP A N 1
ATOM 886 C CA . ASP A 1 117 ? 11.202 -14.267 -8.763 1.00 69.56 117 ASP A CA 1
ATOM 887 C C . ASP A 1 117 ? 12.507 -15.079 -8.890 1.00 69.56 117 ASP A C 1
ATOM 889 O O . ASP A 1 117 ? 12.577 -16.201 -8.386 1.00 69.56 117 ASP A O 1
ATOM 893 N N . GLU A 1 118 ? 13.562 -14.508 -9.490 1.00 60.03 118 GLU A N 1
ATOM 894 C CA . GLU A 1 118 ? 14.899 -15.128 -9.552 1.00 60.03 118 GLU A CA 1
ATOM 895 C C . GLU A 1 118 ? 15.575 -15.213 -8.167 1.00 60.03 118 GLU A C 1
ATOM 897 O O . GLU A 1 118 ? 16.265 -16.190 -7.873 1.00 60.03 118 GLU A O 1
ATOM 902 N N . GLU A 1 119 ? 15.341 -14.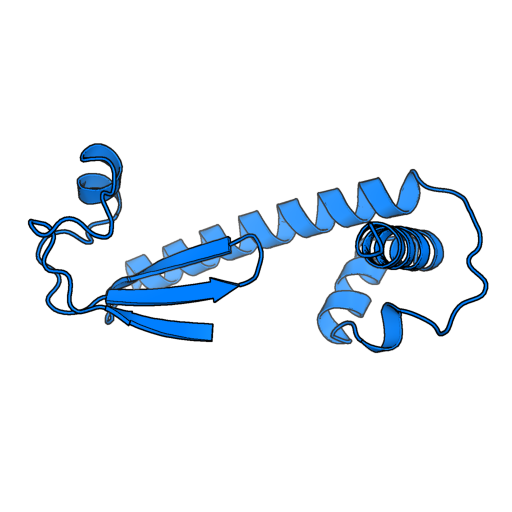243 -7.274 1.00 56.34 119 GLU A N 1
ATOM 903 C CA . GLU A 1 119 ? 15.893 -14.237 -5.905 1.00 56.34 119 GLU A CA 1
ATOM 904 C C . GLU A 1 119 ? 15.284 -15.308 -4.973 1.00 56.34 119 GLU A C 1
ATOM 906 O O . GLU A 1 119 ? 15.793 -15.537 -3.873 1.00 56.34 119 GLU A O 1
ATOM 911 N N . ILE A 1 120 ? 14.205 -15.988 -5.380 1.00 52.47 120 ILE A N 1
ATOM 912 C CA . ILE A 1 120 ? 13.524 -17.015 -4.569 1.00 52.47 120 ILE A CA 1
ATOM 913 C C . ILE A 1 120 ? 14.159 -18.418 -4.746 1.00 52.47 120 ILE A C 1
ATOM 915 O O . ILE A 1 120 ? 13.817 -19.336 -3.996 1.00 52.47 120 ILE A O 1
ATOM 919 N N . GLU A 1 121 ? 15.110 -18.605 -5.674 1.00 44.19 121 GLU A N 1
ATOM 920 C CA . GLU A 1 121 ? 15.731 -19.915 -5.967 1.00 44.19 121 GLU A CA 1
ATOM 921 C C . GLU A 1 121 ? 17.001 -20.294 -5.152 1.00 44.19 121 GLU A C 1
ATOM 923 O O . GLU A 1 121 ? 17.576 -21.352 -5.424 1.00 44.19 121 GLU A O 1
ATOM 928 N N . GLU A 1 122 ? 17.424 -19.539 -4.121 1.00 36.84 122 GLU A N 1
ATOM 929 C CA . GLU A 1 122 ? 18.568 -19.910 -3.236 1.00 36.84 122 GLU A CA 1
ATOM 930 C C . GLU A 1 122 ? 18.197 -20.485 -1.851 1.00 36.84 122 GLU A C 1
ATOM 932 O O . GLU A 1 122 ? 17.421 -19.857 -1.091 1.00 36.84 122 GLU A O 1
#

Secondary structure (DSSP, 8-state):
-EEEE---TTSTT----HHHHHHTT-TT-S-EEEEEETTEEEEEES---HHHHHHHHHHHHHHHHHHHHHHHHHHHH------SS-GGGGS-HHHHHHHHHTT--HHHHHHHHHHHHHGGG-